Protein AF-A0A9D7BMW8-F1 (afdb_monomer_lite)

Sequence (118 aa):
MGFFDFFKKKPDPIQEMRDKMFNQMFPKGDKDILAATNQLLTILNHSIPLNEAKAIITKSYIICLLASEKDKFDKERLKLHLSGYCIQYFDEKQLDEFYNYIMAINSARIFQEVRHRK

Radius of gyration: 17.46 Å; chains: 1; bounding box: 39×29×62 Å

Secondary structure (DSSP, 8-state):
--TTGGG-PPPPHHHHHHHHHHHHH-TTTHHHHHHHHHHHHHHTTT-S-HHHHHHHHHHHHHHHHH--TTS---HHHHHHHHHTTTGGG--HHHHHHHHHHHHHHHHHHHHHHHHHT-

Foldseek 3Di:
DDPPPPPPDDPDPVNVVVVVLQCLLCVVHPVVLQVQLVQLCVLLVVPDDSVVSSVLSVQLLVVCVVQDPVRHDDLVNNCVSCVVPHNVSDDPVSSVSNSVVSVVSVVVSVVVVVVVVD

pLDDT: mean 82.89, std 14.42, range [44.56, 97.81]

Structure (mmCIF, N/CA/C/O backbone):
data_AF-A0A9D7BMW8-F1
#
_entry.id   AF-A0A9D7BMW8-F1
#
loop_
_atom_site.group_PDB
_atom_site.id
_atom_site.type_symbol
_atom_site.label_atom_id
_atom_site.label_alt_id
_atom_site.label_comp_id
_atom_site.label_asym_id
_atom_site.label_entity_id
_atom_site.label_seq_id
_atom_site.pdbx_PDB_ins_code
_atom_site.Cartn_x
_atom_site.Cartn_y
_atom_site.Cartn_z
_atom_site.occupancy
_atom_site.B_iso_or_equiv
_atom_site.auth_seq_id
_atom_site.auth_comp_id
_atom_site.auth_asym_id
_atom_site.auth_atom_id
_atom_site.pdbx_PDB_model_num
ATOM 1 N N . MET A 1 1 ? 11.740 12.909 -50.624 1.00 44.56 1 MET A N 1
ATOM 2 C CA . MET A 1 1 ? 12.290 13.016 -49.254 1.00 44.56 1 MET A CA 1
ATOM 3 C C . MET A 1 1 ? 11.268 13.785 -48.429 1.00 44.56 1 MET A C 1
ATOM 5 O O . MET A 1 1 ? 10.937 14.899 -48.805 1.00 44.56 1 MET A O 1
ATOM 9 N N . GLY A 1 2 ? 10.620 13.122 -47.467 1.00 47.44 2 GLY A N 1
ATOM 10 C CA . GLY A 1 2 ? 9.341 13.559 -46.894 1.00 47.44 2 GLY A CA 1
ATOM 11 C C . GLY A 1 2 ? 9.471 14.635 -45.813 1.00 47.44 2 GLY A C 1
ATOM 12 O O . GLY A 1 2 ? 10.155 14.436 -44.817 1.00 47.44 2 GLY A O 1
ATOM 13 N N . PHE A 1 3 ? 8.742 15.737 -45.986 1.00 54.56 3 PHE A N 1
ATOM 14 C CA . PHE A 1 3 ? 8.650 16.893 -45.081 1.00 54.56 3 PHE A CA 1
ATOM 15 C C . PHE A 1 3 ? 7.826 16.642 -43.793 1.00 54.56 3 PHE A C 1
ATOM 17 O O . PHE A 1 3 ? 7.349 17.584 -43.170 1.00 54.56 3 PHE A O 1
ATOM 24 N N . PHE A 1 4 ? 7.653 15.384 -43.372 1.00 58.00 4 PHE A N 1
ATOM 25 C CA . PHE A 1 4 ? 6.739 14.998 -42.282 1.00 58.00 4 PHE A CA 1
ATOM 26 C C . PHE A 1 4 ? 7.408 14.326 -41.071 1.00 58.00 4 PHE A C 1
ATOM 28 O O . PHE A 1 4 ? 6.708 13.895 -40.161 1.00 58.00 4 PHE A O 1
ATOM 35 N N . ASP A 1 5 ? 8.741 14.253 -40.998 1.00 52.38 5 ASP A N 1
ATOM 36 C CA . ASP A 1 5 ? 9.420 13.557 -39.884 1.00 52.38 5 ASP A CA 1
ATOM 37 C C . ASP A 1 5 ? 9.750 14.451 -38.668 1.00 52.38 5 ASP A C 1
ATOM 39 O O . ASP A 1 5 ? 10.330 13.984 -37.691 1.00 52.38 5 ASP A O 1
ATOM 43 N N . PHE A 1 6 ? 9.347 15.729 -38.673 1.00 55.84 6 PHE A N 1
ATOM 44 C CA . PHE A 1 6 ? 9.683 16.687 -37.603 1.00 55.84 6 PHE A CA 1
ATOM 45 C C . PHE A 1 6 ? 8.637 16.796 -36.471 1.00 55.84 6 PHE A C 1
ATOM 47 O O . PHE A 1 6 ? 8.832 17.554 -35.525 1.00 55.84 6 PHE A O 1
ATOM 54 N N . PHE A 1 7 ? 7.539 16.029 -36.527 1.00 55.69 7 PHE A N 1
ATOM 55 C CA . PHE A 1 7 ? 6.441 16.070 -35.539 1.00 55.69 7 PHE A CA 1
ATOM 56 C C . PHE A 1 7 ? 6.380 14.871 -34.579 1.00 55.69 7 PHE A C 1
ATOM 58 O O . PHE A 1 7 ? 5.382 14.681 -33.882 1.00 55.69 7 PHE A O 1
ATOM 65 N N . LYS A 1 8 ? 7.442 14.068 -34.463 1.00 56.56 8 LYS A N 1
ATOM 66 C CA . LYS A 1 8 ? 7.538 13.099 -33.362 1.00 56.56 8 LYS A CA 1
ATOM 67 C C . LYS A 1 8 ? 7.925 13.852 -32.086 1.00 56.56 8 LYS A C 1
ATOM 69 O O . LYS A 1 8 ? 9.106 14.053 -31.814 1.00 56.56 8 LYS A O 1
ATOM 74 N N . LYS A 1 9 ? 6.920 14.318 -31.326 1.00 56.66 9 LYS A N 1
ATOM 75 C CA . LYS A 1 9 ? 7.101 14.810 -29.947 1.00 56.66 9 LYS A CA 1
ATOM 76 C C . LYS A 1 9 ? 7.976 13.798 -29.206 1.00 56.66 9 LYS A C 1
ATOM 78 O O . LYS A 1 9 ? 7.602 12.630 -29.113 1.00 56.66 9 LYS A O 1
ATOM 83 N N . LYS A 1 10 ? 9.137 14.237 -28.712 1.00 59.44 10 LYS A N 1
ATOM 84 C CA . LYS A 1 10 ? 9.950 13.423 -27.803 1.00 59.44 10 LYS A CA 1
ATOM 85 C C . LYS A 1 10 ? 9.049 12.995 -26.635 1.00 59.44 10 LYS A C 1
ATOM 87 O O . LYS A 1 10 ? 8.297 13.849 -26.154 1.00 59.44 10 LYS A O 1
ATOM 92 N N . PRO A 1 11 ? 9.063 11.716 -26.228 1.00 56.31 11 PRO A N 1
ATOM 93 C CA . PRO A 1 11 ? 8.315 11.283 -25.058 1.00 56.31 11 PRO A CA 1
ATOM 94 C C . PRO A 1 11 ? 8.714 12.161 -23.869 1.00 56.31 11 PRO A C 1
ATOM 96 O O . PRO A 1 11 ? 9.890 12.476 -23.681 1.00 56.31 11 PRO A O 1
ATOM 99 N N . ASP A 1 12 ? 7.711 12.650 -23.143 1.00 73.12 12 ASP A N 1
ATOM 100 C CA . ASP A 1 12 ? 7.930 13.501 -21.981 1.00 73.12 12 ASP A CA 1
ATOM 101 C C . ASP A 1 12 ? 8.738 12.692 -20.947 1.00 73.12 12 ASP A C 1
ATOM 103 O O . ASP A 1 12 ? 8.310 11.594 -20.576 1.00 73.12 12 ASP A O 1
ATOM 107 N N . PRO A 1 13 ? 9.905 13.171 -20.486 1.00 67.81 13 PRO A N 1
ATOM 108 C CA . PRO A 1 13 ? 10.729 12.444 -19.521 1.00 67.81 13 PRO A CA 1
ATOM 109 C C . PRO A 1 13 ? 9.977 12.111 -18.221 1.00 67.81 13 PRO A C 1
ATOM 111 O O . PRO A 1 13 ? 10.284 11.109 -17.572 1.00 67.81 13 PRO A O 1
ATOM 114 N N . ILE A 1 14 ? 8.950 12.890 -17.860 1.00 65.31 14 ILE A N 1
ATOM 115 C CA . ILE A 1 14 ? 8.064 12.597 -16.724 1.00 65.31 14 ILE A CA 1
ATOM 116 C C . ILE A 1 14 ? 7.179 11.383 -17.027 1.00 65.31 14 ILE A C 1
ATOM 118 O O . ILE A 1 14 ? 6.977 10.525 -16.166 1.00 65.31 14 ILE A O 1
ATOM 122 N N . GLN A 1 15 ? 6.677 11.281 -18.257 1.00 68.06 15 GLN A N 1
ATOM 123 C CA . GLN A 1 15 ? 5.851 10.165 -18.705 1.00 68.06 15 GLN A CA 1
ATOM 124 C C . GLN A 1 15 ? 6.660 8.860 -18.742 1.00 68.06 15 GLN A C 1
ATOM 126 O O . GLN A 1 15 ? 6.199 7.845 -18.226 1.00 68.06 15 GLN A O 1
ATOM 131 N N . GLU A 1 16 ? 7.897 8.892 -19.247 1.00 71.19 16 GLU A N 1
ATOM 132 C CA . GLU A 1 16 ? 8.784 7.718 -19.239 1.00 71.19 16 GLU A CA 1
ATOM 133 C C . GLU A 1 16 ? 9.143 7.257 -17.823 1.00 71.19 16 GLU A C 1
ATOM 135 O O . GLU A 1 16 ? 9.172 6.055 -17.545 1.00 71.19 16 GLU A O 1
ATOM 140 N N . MET A 1 17 ? 9.403 8.198 -16.910 1.00 69.38 17 MET A N 1
ATOM 141 C CA . MET A 1 17 ? 9.654 7.893 -15.502 1.00 69.38 17 MET A CA 1
ATOM 142 C C . MET A 1 17 ? 8.421 7.261 -14.850 1.00 69.38 17 MET A C 1
ATOM 144 O O . MET A 1 17 ? 8.545 6.241 -14.170 1.00 69.38 17 MET A O 1
ATOM 148 N N . ARG A 1 18 ? 7.229 7.815 -15.105 1.00 67.56 18 ARG A N 1
ATOM 149 C CA . ARG A 1 18 ? 5.960 7.270 -14.610 1.00 67.56 18 ARG A CA 1
ATOM 150 C C . ARG A 1 18 ? 5.725 5.856 -15.123 1.00 67.56 18 ARG A C 1
ATOM 152 O O . ARG A 1 18 ? 5.381 4.981 -14.336 1.00 67.56 18 ARG A O 1
ATOM 159 N N . ASP A 1 19 ? 5.927 5.623 -16.414 1.00 71.00 19 ASP A N 1
ATOM 160 C CA . ASP A 1 19 ? 5.661 4.327 -17.036 1.00 71.00 19 ASP A CA 1
ATOM 161 C C . ASP A 1 19 ? 6.710 3.278 -16.617 1.00 71.00 19 ASP A C 1
ATOM 163 O O . ASP A 1 19 ? 6.361 2.120 -16.383 1.00 71.00 19 ASP A O 1
ATOM 167 N N . LYS A 1 20 ? 7.971 3.676 -16.384 1.00 72.81 20 LYS A N 1
ATOM 168 C CA . LYS A 1 20 ? 8.973 2.813 -15.729 1.00 72.81 20 LYS A CA 1
ATOM 169 C C . LYS A 1 20 ? 8.562 2.424 -14.314 1.00 72.81 20 LYS A C 1
ATOM 171 O O . LYS A 1 20 ? 8.602 1.240 -13.989 1.00 72.81 20 LYS A O 1
ATOM 176 N N . MET A 1 21 ? 8.157 3.392 -13.491 1.00 71.12 21 MET A N 1
ATOM 177 C CA . MET A 1 21 ? 7.683 3.116 -12.132 1.00 71.12 21 MET A CA 1
ATOM 178 C C . MET A 1 21 ? 6.450 2.211 -12.163 1.00 71.12 21 MET A C 1
ATOM 180 O O . MET A 1 21 ? 6.372 1.247 -11.413 1.00 71.12 21 MET A O 1
ATOM 184 N N . PHE A 1 22 ? 5.512 2.470 -13.072 1.00 70.50 22 PHE A N 1
ATOM 185 C CA . PHE A 1 22 ? 4.301 1.673 -13.237 1.00 70.50 22 PHE A CA 1
ATOM 186 C C . PHE A 1 22 ? 4.605 0.215 -13.598 1.00 70.50 22 PHE A C 1
ATOM 188 O O . PHE A 1 22 ? 4.082 -0.689 -12.953 1.00 70.50 22 PHE A O 1
ATOM 195 N N . ASN A 1 23 ? 5.508 -0.020 -14.552 1.00 74.56 23 ASN A N 1
ATOM 196 C CA . ASN A 1 23 ? 5.915 -1.371 -14.949 1.00 74.56 23 ASN A CA 1
ATOM 197 C C . ASN A 1 23 ? 6.724 -2.096 -13.862 1.00 74.56 23 ASN A C 1
ATOM 199 O O . ASN A 1 23 ? 6.644 -3.316 -13.752 1.00 74.56 23 ASN A O 1
ATOM 203 N N . GLN A 1 24 ? 7.488 -1.363 -13.045 1.00 69.50 24 GLN A N 1
ATOM 204 C CA . GLN A 1 24 ? 8.162 -1.922 -11.867 1.00 69.50 24 GLN A CA 1
ATOM 205 C C . GLN A 1 24 ? 7.175 -2.289 -10.754 1.00 69.50 24 GLN A C 1
ATOM 207 O O . GLN A 1 24 ? 7.383 -3.266 -10.037 1.00 69.50 24 GLN A O 1
ATOM 212 N N . MET A 1 25 ? 6.110 -1.502 -10.591 1.00 68.50 25 MET A N 1
ATOM 213 C CA . MET A 1 25 ? 5.092 -1.716 -9.563 1.00 68.50 25 MET A CA 1
ATOM 214 C C . MET A 1 25 ? 4.120 -2.839 -9.930 1.00 68.50 25 MET A C 1
ATOM 216 O O . MET A 1 25 ? 3.731 -3.617 -9.062 1.00 68.50 25 MET A O 1
ATOM 220 N N . PHE A 1 26 ? 3.747 -2.927 -11.204 1.00 73.94 26 PHE A N 1
ATOM 221 C CA . PHE A 1 26 ? 2.738 -3.845 -11.715 1.00 73.94 26 PHE A CA 1
ATOM 222 C C . PHE A 1 26 ? 3.284 -4.561 -12.958 1.00 73.94 26 PHE A C 1
ATOM 224 O O . PHE A 1 26 ? 2.935 -4.197 -14.084 1.00 73.94 26 PHE A O 1
ATOM 231 N N . PRO A 1 27 ? 4.153 -5.576 -12.796 1.00 73.94 27 PRO A N 1
ATOM 232 C CA . PRO A 1 27 ? 4.753 -6.290 -13.924 1.00 73.94 27 PRO A CA 1
ATOM 233 C C . PRO A 1 27 ? 3.713 -6.995 -14.807 1.00 73.94 27 PRO A C 1
ATOM 235 O O . PRO A 1 27 ? 3.947 -7.185 -15.999 1.00 73.94 27 PRO A O 1
ATOM 238 N N . LYS A 1 28 ? 2.547 -7.363 -14.255 1.00 79.75 28 LYS A N 1
ATOM 239 C CA . LYS A 1 28 ? 1.396 -7.889 -15.014 1.00 79.75 28 LYS A CA 1
ATOM 240 C C . LYS A 1 28 ? 0.344 -6.813 -15.318 1.00 79.75 28 LYS A C 1
ATOM 242 O O . LYS A 1 28 ? -0.784 -7.151 -15.687 1.00 79.75 28 LYS A O 1
ATOM 247 N N . GLY A 1 29 ? 0.697 -5.537 -15.153 1.00 80.12 29 GLY A N 1
ATOM 248 C CA . GLY A 1 29 ? -0.141 -4.375 -15.435 1.00 80.12 29 GLY A CA 1
ATOM 249 C C . GLY A 1 29 ? -1.459 -4.398 -14.664 1.00 80.12 29 GLY A C 1
ATOM 250 O O . GLY A 1 29 ? -1.492 -4.596 -13.449 1.00 80.12 29 GLY A O 1
ATOM 251 N N . ASP A 1 30 ? -2.569 -4.242 -15.387 1.00 82.75 30 ASP A N 1
ATOM 252 C CA . ASP A 1 30 ? -3.914 -4.128 -14.814 1.00 82.75 30 ASP A CA 1
ATOM 253 C C . ASP A 1 30 ? -4.317 -5.289 -13.895 1.00 82.75 30 ASP A C 1
ATOM 255 O O . ASP A 1 30 ? -5.110 -5.084 -12.976 1.00 82.75 30 ASP A O 1
ATOM 259 N N . LYS A 1 31 ? -3.771 -6.497 -14.094 1.00 86.69 31 LYS A N 1
ATOM 260 C CA . LYS A 1 31 ? -4.076 -7.649 -13.229 1.00 86.69 31 LYS A CA 1
ATOM 261 C C . LYS A 1 31 ? -3.569 -7.451 -11.805 1.00 86.69 31 LYS A C 1
ATOM 263 O O . LYS A 1 31 ? -4.300 -7.742 -10.861 1.00 86.69 31 LYS A O 1
ATOM 268 N N . ASP A 1 32 ? -2.348 -6.946 -11.655 1.00 86.75 32 ASP A N 1
ATOM 269 C CA . ASP A 1 32 ? -1.756 -6.714 -10.336 1.00 86.75 32 ASP A CA 1
ATOM 270 C C . ASP A 1 32 ? -2.457 -5.536 -9.643 1.00 86.75 32 ASP A C 1
ATOM 272 O O . ASP A 1 32 ? -2.739 -5.591 -8.447 1.00 86.75 32 ASP A O 1
ATOM 276 N N . ILE A 1 33 ? -2.841 -4.514 -10.414 1.00 87.75 33 ILE A N 1
ATOM 277 C CA . ILE A 1 33 ? -3.610 -3.371 -9.907 1.00 87.75 33 ILE A CA 1
ATOM 278 C C . ILE A 1 33 ? -4.984 -3.817 -9.427 1.00 87.75 33 ILE A C 1
ATOM 280 O O . ILE A 1 33 ? -5.420 -3.409 -8.352 1.00 87.75 33 ILE A O 1
ATOM 284 N N . LEU A 1 34 ? -5.677 -4.653 -10.200 1.00 92.75 34 LEU A N 1
ATOM 285 C CA . LEU A 1 34 ? -6.991 -5.160 -9.827 1.00 92.75 34 LEU A CA 1
ATOM 286 C C . LEU A 1 34 ? -6.908 -6.05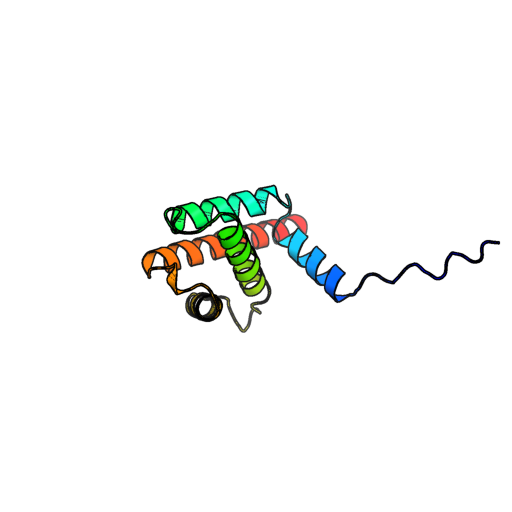4 -8.585 1.00 92.75 34 LEU A C 1
ATOM 288 O O . LEU A 1 34 ? -7.739 -5.917 -7.693 1.00 92.75 34 LEU A O 1
ATOM 292 N N . ALA A 1 35 ? -5.888 -6.911 -8.486 1.00 92.88 35 ALA A N 1
ATOM 293 C CA . ALA A 1 35 ? -5.654 -7.726 -7.296 1.00 92.88 35 ALA A CA 1
ATOM 294 C C . ALA A 1 35 ? -5.420 -6.855 -6.050 1.00 92.88 35 ALA A C 1
ATOM 296 O O . ALA A 1 35 ? -6.076 -7.061 -5.030 1.00 92.88 35 ALA A O 1
ATOM 297 N N . ALA A 1 36 ? -4.565 -5.833 -6.157 1.00 92.81 36 ALA A N 1
ATOM 298 C CA . ALA A 1 36 ? -4.325 -4.885 -5.071 1.00 92.81 36 ALA A CA 1
ATOM 299 C C . ALA A 1 36 ? -5.567 -4.066 -4.708 1.00 92.81 36 ALA A C 1
ATOM 301 O O . ALA A 1 36 ? -5.848 -3.841 -3.532 1.00 92.81 36 ALA A O 1
ATOM 302 N N . THR A 1 37 ? -6.351 -3.674 -5.710 1.00 95.81 37 THR A N 1
ATOM 303 C CA . THR A 1 37 ? -7.614 -2.956 -5.511 1.00 95.81 37 THR A CA 1
ATOM 304 C C . THR A 1 37 ? -8.630 -3.823 -4.767 1.00 95.81 37 THR A C 1
ATOM 306 O O . THR A 1 37 ? -9.242 -3.357 -3.810 1.00 95.81 37 THR A O 1
ATOM 309 N N . ASN A 1 38 ? -8.785 -5.090 -5.159 1.00 97.06 38 ASN A N 1
ATOM 310 C CA . ASN A 1 38 ? -9.691 -6.029 -4.494 1.00 97.06 38 ASN A CA 1
ATOM 311 C C . ASN A 1 38 ? -9.263 -6.308 -3.049 1.00 97.06 38 ASN A C 1
ATOM 313 O O . ASN A 1 38 ? -10.116 -6.418 -2.167 1.00 97.06 38 ASN A O 1
ATOM 317 N N . GLN A 1 39 ? -7.955 -6.369 -2.788 1.00 96.75 39 GLN A N 1
ATOM 318 C CA . GLN A 1 39 ? -7.452 -6.503 -1.426 1.00 96.75 39 GLN A CA 1
ATOM 319 C C . GLN A 1 39 ? -7.800 -5.274 -0.578 1.00 96.75 39 GLN A C 1
ATOM 321 O O . GLN A 1 39 ? -8.281 -5.436 0.540 1.00 96.75 39 GLN A O 1
ATOM 326 N N . LEU A 1 40 ? -7.624 -4.056 -1.105 1.00 97.31 40 LEU A N 1
ATOM 327 C CA . LEU A 1 40 ? -8.023 -2.843 -0.385 1.00 97.31 40 LEU A CA 1
ATOM 328 C C . LEU A 1 40 ? -9.531 -2.799 -0.135 1.00 97.31 40 LEU A C 1
ATOM 330 O O . LEU A 1 40 ? -9.949 -2.467 0.967 1.00 97.31 40 LEU A O 1
ATOM 334 N N . LEU A 1 41 ? -10.349 -3.168 -1.124 1.00 97.81 41 LE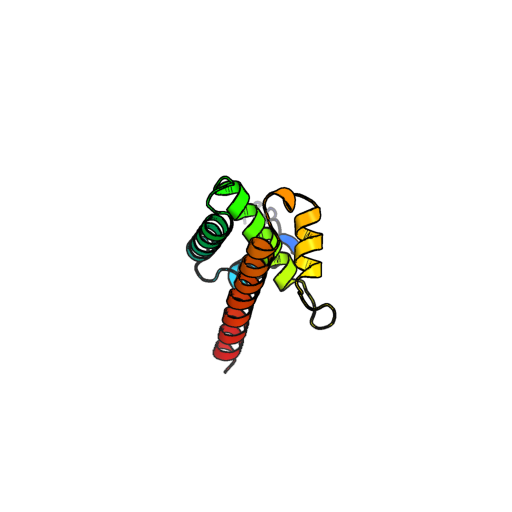U A N 1
ATOM 335 C CA . LEU A 1 41 ? -11.795 -3.279 -0.931 1.00 97.81 41 LEU A CA 1
ATOM 336 C C . LEU A 1 41 ? -12.138 -4.256 0.196 1.00 97.81 41 LEU A C 1
ATOM 338 O O . LEU A 1 41 ? -13.014 -3.957 0.998 1.00 97.81 41 LEU A O 1
ATOM 342 N N . THR A 1 42 ? -11.424 -5.379 0.289 1.00 97.69 42 THR A N 1
ATOM 343 C CA . THR A 1 42 ? -11.615 -6.358 1.369 1.00 97.69 42 THR A CA 1
ATOM 344 C C . THR A 1 42 ? -11.259 -5.757 2.730 1.00 97.69 42 THR A C 1
ATOM 346 O O . THR A 1 42 ? -12.060 -5.852 3.653 1.00 97.69 42 THR A O 1
ATOM 349 N N . ILE A 1 43 ? -10.111 -5.076 2.844 1.00 97.31 43 ILE A N 1
ATOM 350 C CA . ILE A 1 43 ? -9.683 -4.378 4.074 1.00 97.31 43 ILE A CA 1
ATOM 351 C C . ILE A 1 43 ? -10.735 -3.344 4.501 1.00 97.31 43 ILE A C 1
ATOM 353 O O . ILE A 1 43 ? -11.103 -3.245 5.670 1.00 97.31 43 ILE A O 1
ATOM 357 N N . LEU A 1 44 ? -11.270 -2.597 3.537 1.00 97.06 44 LEU A N 1
ATOM 358 C CA . LEU A 1 44 ? -12.266 -1.556 3.769 1.00 97.06 44 LEU A CA 1
ATOM 359 C C . LEU A 1 44 ? -13.703 -2.086 3.874 1.00 97.06 44 LEU A C 1
ATOM 361 O O . LEU A 1 44 ? -14.635 -1.289 3.938 1.00 97.06 44 LEU A O 1
ATOM 365 N N . ASN A 1 45 ? -13.913 -3.406 3.890 1.00 96.69 45 ASN A N 1
ATOM 366 C CA . ASN A 1 45 ? -15.240 -4.030 3.908 1.00 96.69 45 ASN A CA 1
ATOM 367 C C . ASN A 1 45 ? -16.177 -3.499 2.805 1.00 96.69 45 ASN A C 1
ATOM 369 O O . ASN A 1 45 ? -17.371 -3.310 3.025 1.00 96.69 45 ASN A O 1
ATOM 373 N N . HIS A 1 46 ? -15.630 -3.226 1.619 1.00 96.12 46 HIS A N 1
ATOM 374 C CA . HIS A 1 46 ? -16.340 -2.666 0.468 1.00 96.12 46 HIS A CA 1
ATOM 375 C C . HIS A 1 46 ? -17.061 -1.333 0.754 1.00 96.12 46 HIS A C 1
ATOM 377 O O . HIS A 1 46 ? -18.026 -0.994 0.071 1.00 96.12 46 HIS A O 1
ATOM 383 N N . SER A 1 47 ? -16.584 -0.552 1.731 1.00 95.50 47 SER A N 1
ATOM 384 C CA . SER A 1 47 ? -17.175 0.742 2.105 1.00 95.50 47 SER A CA 1
ATOM 385 C C . SER A 1 47 ? -17.000 1.841 1.051 1.00 95.50 47 SER A C 1
ATOM 387 O O . SER A 1 47 ? -17.684 2.861 1.115 1.00 95.50 47 SER A O 1
ATOM 389 N N . ILE A 1 48 ? -16.114 1.631 0.071 1.00 95.75 48 ILE A N 1
ATOM 390 C CA . ILE A 1 48 ? -15.828 2.576 -1.011 1.00 95.75 48 ILE A CA 1
ATOM 391 C C . ILE A 1 48 ? -15.971 1.929 -2.40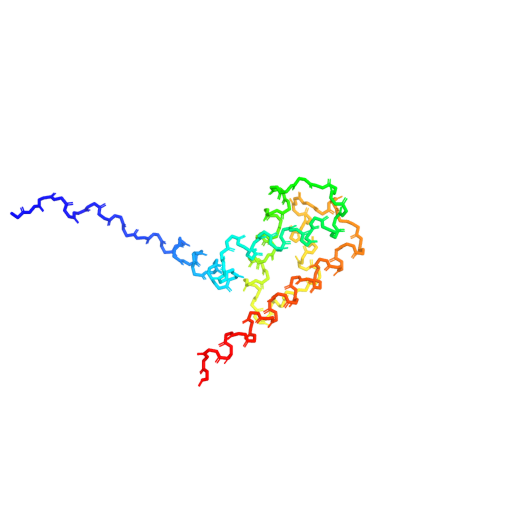0 1.00 95.75 48 ILE A C 1
ATOM 393 O O . ILE A 1 48 ? -15.791 0.715 -2.547 1.00 95.75 48 ILE A O 1
ATOM 397 N N . PRO A 1 49 ? -16.241 2.716 -3.458 1.00 96.38 49 PRO A N 1
ATOM 398 C CA . PRO A 1 49 ? -16.283 2.223 -4.832 1.00 96.38 49 PRO A CA 1
ATOM 399 C C . PRO A 1 49 ? -14.928 1.707 -5.343 1.00 96.38 49 PRO A C 1
ATOM 401 O O . PRO A 1 49 ? -13.865 2.229 -5.004 1.00 96.38 49 PRO A O 1
ATOM 404 N N . LEU A 1 50 ? -14.969 0.755 -6.284 1.00 94.44 50 LEU A N 1
ATOM 405 C CA . LEU A 1 50 ? -13.787 0.165 -6.938 1.00 94.44 50 LEU A CA 1
ATOM 406 C C . LEU A 1 50 ? -12.809 1.216 -7.493 1.00 94.44 50 LEU A C 1
ATOM 408 O O . LEU A 1 50 ? -11.598 1.096 -7.321 1.00 94.44 50 LEU A O 1
ATOM 412 N N . ASN A 1 51 ? -13.328 2.251 -8.159 1.00 94.31 51 ASN A N 1
ATOM 413 C CA . ASN A 1 51 ? -12.497 3.293 -8.770 1.00 94.31 51 ASN A CA 1
ATOM 414 C C . ASN A 1 51 ? -11.736 4.116 -7.724 1.00 94.31 51 ASN A C 1
ATOM 416 O O . ASN A 1 51 ? -10.597 4.519 -7.963 1.00 94.31 51 ASN A O 1
ATOM 420 N N . GLU A 1 52 ? -12.348 4.336 -6.563 1.00 95.50 52 GLU A N 1
ATOM 421 C CA . GLU A 1 52 ? -11.734 5.060 -5.456 1.00 95.50 52 GLU A CA 1
ATOM 422 C C . GLU A 1 52 ? -10.651 4.209 -4.790 1.00 95.50 52 GLU A C 1
ATOM 424 O O . GLU A 1 52 ? -9.517 4.667 -4.638 1.00 95.50 52 GLU A O 1
ATOM 429 N N . ALA A 1 53 ? -10.937 2.928 -4.538 1.00 96.25 53 ALA A N 1
ATOM 430 C CA . ALA A 1 53 ? -9.944 1.970 -4.057 1.00 96.25 53 ALA A CA 1
ATOM 431 C C . ALA A 1 53 ? -8.736 1.869 -5.009 1.00 96.25 53 ALA A C 1
ATOM 433 O O . ALA A 1 53 ? -7.585 1.917 -4.569 1.00 96.25 53 ALA A O 1
ATOM 434 N N . LYS A 1 54 ? -8.973 1.817 -6.328 1.00 94.38 54 LYS A N 1
ATOM 435 C CA . LYS A 1 54 ? -7.907 1.777 -7.342 1.00 94.38 54 LYS A CA 1
ATOM 436 C C . LYS A 1 54 ? -7.016 3.020 -7.272 1.00 94.38 54 LYS A C 1
ATOM 438 O O . LYS A 1 54 ? -5.789 2.915 -7.373 1.00 94.38 54 LYS A O 1
ATOM 443 N N . ALA A 1 55 ? -7.617 4.195 -7.088 1.00 92.69 55 ALA A N 1
ATOM 444 C CA . ALA A 1 55 ? -6.885 5.449 -6.959 1.00 92.69 55 ALA A CA 1
ATOM 445 C C . ALA A 1 55 ? -6.040 5.495 -5.674 1.00 92.69 55 ALA A C 1
ATOM 447 O O . ALA A 1 55 ? -4.871 5.881 -5.742 1.00 92.69 55 ALA A O 1
ATOM 448 N N . ILE A 1 56 ? -6.601 5.067 -4.537 1.00 95.06 56 ILE A N 1
ATOM 449 C CA . ILE A 1 56 ? -5.897 5.003 -3.245 1.00 95.06 56 ILE A CA 1
ATOM 450 C C . ILE A 1 56 ? -4.703 4.047 -3.330 1.00 95.06 56 ILE A C 1
ATOM 452 O O . ILE A 1 56 ? -3.591 4.441 -2.971 1.00 95.06 56 ILE A O 1
ATOM 456 N N . ILE A 1 57 ? -4.900 2.835 -3.867 1.00 93.44 57 ILE A N 1
ATOM 457 C CA . ILE A 1 57 ? -3.822 1.856 -4.079 1.00 93.44 57 ILE A CA 1
ATOM 458 C C . ILE A 1 57 ? -2.695 2.464 -4.898 1.00 93.44 57 ILE A C 1
ATOM 460 O O . ILE A 1 57 ? -1.548 2.471 -4.460 1.00 93.44 57 ILE A O 1
ATOM 464 N N . THR A 1 58 ? -3.020 3.012 -6.068 1.00 89.19 58 THR A N 1
ATOM 465 C CA . THR A 1 58 ? -2.001 3.492 -7.007 1.00 89.19 58 THR A CA 1
ATOM 466 C C . THR A 1 58 ? -1.169 4.615 -6.385 1.00 89.19 58 THR A C 1
ATOM 468 O O . THR A 1 58 ? 0.057 4.599 -6.465 1.00 89.19 58 THR A O 1
ATOM 471 N N . LYS A 1 59 ? -1.821 5.573 -5.713 1.00 90.69 59 LYS A N 1
ATOM 472 C CA . LYS A 1 59 ? -1.143 6.706 -5.069 1.00 90.69 59 LYS A CA 1
ATOM 473 C C . LYS A 1 59 ? -0.305 6.283 -3.861 1.00 90.69 59 LYS A C 1
ATOM 475 O O . LYS A 1 59 ? 0.843 6.711 -3.748 1.00 90.69 59 LYS A O 1
ATOM 480 N N . SER A 1 60 ? -0.847 5.422 -3.000 1.00 92.31 60 SER A N 1
ATOM 481 C CA . SER A 1 60 ? -0.141 4.935 -1.806 1.00 92.31 60 SER A CA 1
ATOM 482 C C . SER A 1 60 ? 1.113 4.155 -2.192 1.00 92.31 60 SER A C 1
ATOM 484 O O . SER A 1 60 ? 2.170 4.309 -1.581 1.00 92.31 60 SER A O 1
ATOM 486 N N . TYR A 1 61 ? 1.018 3.370 -3.266 1.00 87.94 61 TYR A N 1
ATOM 487 C CA . TYR A 1 61 ? 2.126 2.572 -3.767 1.00 87.94 61 TYR A CA 1
ATOM 488 C C . TYR A 1 61 ? 3.234 3.429 -4.401 1.00 87.94 61 TYR A C 1
ATOM 490 O O . TYR A 1 61 ? 4.413 3.183 -4.157 1.00 87.94 61 TYR A O 1
ATOM 498 N N . ILE A 1 62 ? 2.874 4.502 -5.117 1.00 86.50 62 ILE A N 1
ATOM 499 C CA . ILE A 1 62 ? 3.845 5.489 -5.623 1.00 86.50 62 ILE A CA 1
ATOM 500 C C . ILE A 1 62 ? 4.621 6.135 -4.470 1.00 86.50 62 ILE A C 1
ATOM 502 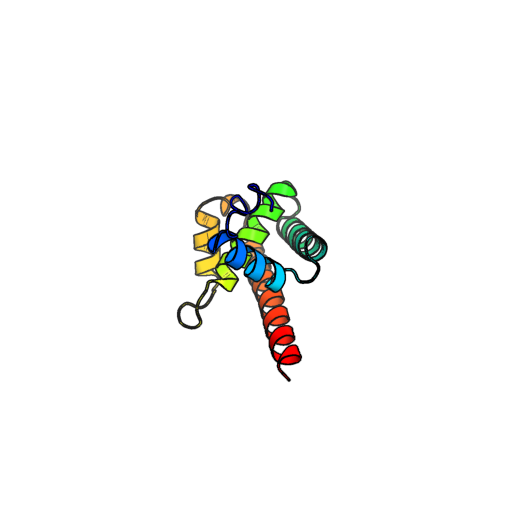O O . ILE A 1 62 ? 5.839 6.261 -4.557 1.00 86.50 62 ILE A O 1
ATOM 506 N N . ILE A 1 63 ? 3.956 6.518 -3.377 1.00 87.75 63 ILE A N 1
ATOM 507 C CA . ILE A 1 63 ? 4.657 7.104 -2.223 1.00 87.75 63 ILE A CA 1
ATOM 508 C C . ILE A 1 63 ? 5.575 6.087 -1.549 1.00 87.75 63 ILE A C 1
ATOM 510 O O . ILE A 1 63 ? 6.683 6.450 -1.160 1.00 87.75 63 ILE A O 1
ATOM 514 N N . CYS A 1 64 ? 5.159 4.822 -1.458 1.00 89.12 64 CYS A N 1
ATOM 515 C CA . CYS A 1 64 ? 6.024 3.747 -0.976 1.00 89.12 64 CYS A CA 1
ATOM 516 C C . CYS A 1 64 ? 7.284 3.592 -1.843 1.00 89.12 64 CYS A C 1
ATOM 518 O O . CYS A 1 64 ? 8.377 3.436 -1.307 1.00 89.12 64 CYS A O 1
ATOM 520 N N . LEU A 1 65 ? 7.154 3.699 -3.169 1.00 83.12 65 LEU A N 1
ATOM 521 C CA . LEU A 1 65 ? 8.283 3.603 -4.098 1.00 83.12 65 LEU A CA 1
ATOM 522 C C . LEU A 1 65 ? 9.215 4.823 -4.037 1.00 83.12 65 LEU A C 1
ATOM 524 O O . LEU A 1 65 ? 10.430 4.679 -4.145 1.00 83.12 65 LEU A O 1
ATOM 528 N N . LEU A 1 66 ? 8.648 6.023 -3.895 1.00 83.00 66 LEU A N 1
ATOM 529 C CA . LEU A 1 66 ? 9.402 7.277 -3.826 1.00 83.00 66 LEU A CA 1
ATOM 530 C C . LEU A 1 66 ? 10.079 7.496 -2.470 1.00 83.00 66 LEU A C 1
ATOM 532 O O . LEU A 1 66 ? 10.960 8.351 -2.361 1.00 83.00 66 LEU A O 1
ATOM 536 N N . ALA A 1 67 ? 9.675 6.751 -1.440 1.00 83.00 67 ALA A N 1
ATOM 537 C CA . ALA A 1 67 ? 10.329 6.780 -0.146 1.00 83.00 67 ALA A CA 1
ATOM 538 C C . ALA A 1 67 ? 11.794 6.347 -0.304 1.00 83.00 67 ALA A C 1
ATOM 540 O O . ALA A 1 67 ? 12.104 5.200 -0.622 1.00 83.00 67 ALA A O 1
ATOM 541 N N . SER A 1 68 ? 12.708 7.300 -0.116 1.00 60.31 68 SER A N 1
ATOM 542 C CA . SER A 1 68 ? 14.143 7.030 -0.194 1.00 60.31 68 SER A CA 1
ATOM 543 C C . SER A 1 68 ? 14.601 6.135 0.963 1.00 60.31 68 SER A C 1
ATOM 545 O O . SER A 1 68 ? 13.950 6.073 2.004 1.00 60.31 68 SER A O 1
ATOM 547 N N . GLU A 1 69 ? 15.777 5.514 0.845 1.00 61.38 69 GLU A N 1
ATOM 548 C CA . GLU A 1 69 ? 16.374 4.734 1.945 1.00 61.38 69 GLU A CA 1
ATOM 549 C C . GLU A 1 69 ? 16.537 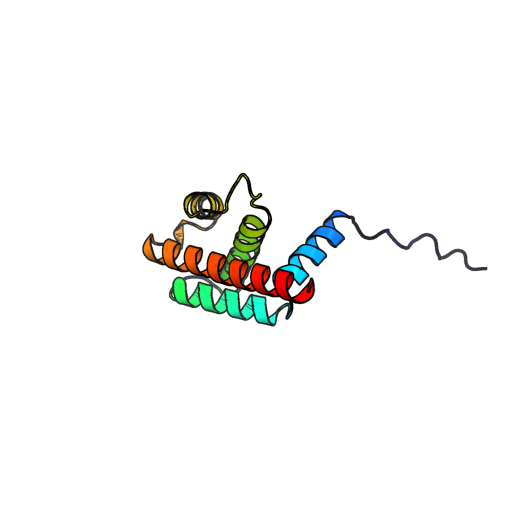5.540 3.247 1.00 61.38 69 GLU A C 1
ATOM 551 O O . GLU A 1 69 ? 16.475 4.976 4.341 1.00 61.38 69 GLU A O 1
ATOM 556 N N . LYS A 1 70 ? 16.721 6.864 3.133 1.00 59.59 70 LYS A N 1
ATOM 557 C CA . LYS A 1 70 ? 16.827 7.786 4.274 1.00 59.59 70 LYS A CA 1
ATOM 558 C C . LYS A 1 70 ? 15.477 8.121 4.901 1.00 59.59 70 LYS A C 1
ATOM 560 O O . LYS A 1 70 ? 15.426 8.493 6.065 1.00 59.59 70 LYS A O 1
ATOM 565 N N . ASP A 1 71 ? 14.412 7.995 4.127 1.00 67.00 71 ASP A N 1
ATOM 566 C CA . ASP A 1 71 ? 13.089 8.534 4.408 1.00 67.00 71 ASP A CA 1
ATOM 567 C C . ASP A 1 71 ? 12.091 7.373 4.298 1.00 67.00 71 ASP A C 1
ATOM 569 O O . ASP A 1 71 ? 11.190 7.373 3.461 1.00 67.00 71 ASP A O 1
ATOM 573 N N . LYS A 1 72 ? 12.364 6.306 5.063 1.00 79.56 72 LYS A N 1
ATOM 574 C CA . LYS A 1 72 ? 11.680 5.009 4.972 1.00 79.56 72 LYS A CA 1
ATOM 575 C C . LYS A 1 72 ? 10.164 5.191 4.929 1.00 79.56 72 LYS A C 1
ATOM 577 O O . LYS A 1 72 ? 9.602 6.038 5.617 1.00 79.56 72 LYS A O 1
ATOM 582 N N . PHE A 1 73 ? 9.496 4.375 4.123 1.00 87.62 73 PHE A N 1
ATOM 583 C CA . PHE A 1 73 ? 8.042 4.323 4.141 1.00 87.62 73 PHE A CA 1
ATOM 584 C C . PHE A 1 73 ? 7.580 3.638 5.433 1.00 87.62 73 PHE A C 1
ATOM 586 O O . PHE A 1 73 ? 7.837 2.450 5.617 1.00 87.62 73 PHE A O 1
ATOM 593 N N . ASP A 1 74 ? 6.932 4.393 6.320 1.00 91.12 74 ASP A N 1
ATOM 594 C CA . ASP A 1 74 ? 6.367 3.914 7.581 1.00 91.12 74 ASP A CA 1
ATOM 595 C C . ASP A 1 74 ? 4.857 4.206 7.678 1.00 91.12 74 ASP A C 1
ATOM 597 O O . ASP A 1 74 ? 4.247 4.812 6.786 1.00 91.12 74 ASP A O 1
ATOM 601 N N . LYS A 1 75 ? 4.231 3.730 8.762 1.00 91.69 75 LYS A N 1
ATOM 602 C CA . LYS A 1 75 ? 2.786 3.884 8.983 1.00 91.69 75 LYS A CA 1
ATOM 603 C C . LYS A 1 75 ? 2.380 5.357 9.092 1.00 91.69 75 LYS A C 1
ATOM 605 O O . LYS A 1 75 ? 1.333 5.731 8.568 1.00 91.69 75 LYS A O 1
ATOM 610 N N . GLU A 1 76 ? 3.204 6.199 9.712 1.00 92.19 76 GLU A N 1
ATOM 611 C CA . GLU A 1 76 ? 2.926 7.634 9.841 1.00 92.19 76 GLU A CA 1
ATOM 612 C C . GLU A 1 76 ? 2.940 8.333 8.481 1.00 92.19 76 GLU A C 1
ATOM 614 O O . GLU A 1 76 ? 2.063 9.146 8.185 1.00 92.19 76 GLU A O 1
ATOM 619 N N . ARG A 1 77 ? 3.858 7.952 7.589 1.00 91.50 77 ARG A N 1
ATOM 620 C CA . ARG A 1 77 ? 3.898 8.469 6.221 1.00 91.50 77 ARG A CA 1
ATOM 621 C C . ARG A 1 77 ? 2.686 8.033 5.405 1.00 91.50 77 ARG A C 1
ATOM 623 O O . ARG A 1 77 ? 2.138 8.849 4.658 1.00 91.50 77 ARG A O 1
ATOM 630 N N . LEU A 1 78 ? 2.235 6.785 5.561 1.00 93.81 78 LEU A N 1
ATOM 631 C CA . LEU A 1 78 ? 0.977 6.333 4.962 1.00 93.81 78 LEU A CA 1
ATOM 632 C C . LEU A 1 78 ? -0.203 7.141 5.515 1.00 93.81 78 LEU A C 1
ATOM 634 O O . LEU A 1 78 ? -1.008 7.659 4.747 1.00 93.81 78 LEU A O 1
ATOM 638 N N . LYS A 1 79 ? -0.286 7.308 6.834 1.00 94.75 79 LYS A N 1
ATOM 639 C CA . LYS A 1 79 ? -1.356 8.071 7.481 1.00 94.75 79 LYS A CA 1
ATOM 640 C C . LYS A 1 79 ? -1.390 9.518 6.991 1.00 94.75 79 LYS A C 1
ATOM 642 O O . LYS A 1 79 ? -2.458 10.008 6.629 1.00 94.75 79 LYS A O 1
ATOM 647 N N . LEU A 1 80 ? -0.237 10.183 6.909 1.00 93.44 80 LEU A N 1
ATOM 648 C CA . LEU A 1 80 ? -0.110 11.544 6.381 1.00 93.44 80 LEU A CA 1
ATOM 649 C C . LEU A 1 80 ? -0.568 11.629 4.922 1.00 93.44 80 LEU A C 1
ATOM 651 O O . LEU A 1 80 ? -1.312 12.540 4.562 1.00 93.44 80 LEU A O 1
ATOM 655 N N . HIS A 1 81 ? -0.173 10.662 4.091 1.00 92.75 81 HIS A N 1
ATOM 656 C CA . HIS A 1 81 ? -0.637 10.577 2.711 1.00 92.75 81 HIS A CA 1
ATOM 657 C C . HIS A 1 81 ? -2.165 10.492 2.621 1.00 92.75 81 HIS A C 1
ATOM 659 O O . HIS A 1 81 ? -2.783 11.274 1.895 1.00 92.75 81 HIS A O 1
ATOM 665 N N . LEU A 1 82 ? -2.771 9.560 3.359 1.00 95.56 82 LEU A N 1
ATOM 666 C CA . LEU A 1 82 ? -4.214 9.326 3.326 1.00 95.56 82 LEU A CA 1
ATOM 667 C C . LEU A 1 82 ? -4.989 10.499 3.934 1.00 95.56 82 LEU A C 1
ATOM 669 O O . LEU A 1 82 ? -6.075 10.824 3.458 1.00 95.56 82 LEU A O 1
ATOM 673 N N . SER A 1 83 ? -4.413 11.191 4.923 1.00 94.06 83 SER A N 1
ATOM 674 C CA . SER A 1 83 ? -5.020 12.363 5.576 1.00 94.06 83 SER A CA 1
ATOM 675 C C . SER A 1 83 ? -5.348 13.487 4.602 1.00 94.06 83 SER A C 1
ATOM 677 O O . SER A 1 83 ? -6.272 14.256 4.843 1.00 94.06 83 SER A O 1
ATOM 679 N N . GLY A 1 84 ? -4.646 13.556 3.470 1.00 90.88 84 GLY A N 1
ATOM 680 C CA . GLY A 1 84 ? -4.926 14.549 2.442 1.00 90.88 84 GLY A CA 1
ATOM 681 C C . GLY A 1 84 ? -6.236 14.336 1.679 1.00 90.88 84 GLY A C 1
ATOM 682 O O . GLY A 1 84 ? -6.674 15.271 1.013 1.00 90.88 84 GLY A O 1
ATOM 683 N N . TYR A 1 85 ? -6.837 13.136 1.696 1.00 91.38 85 TYR A N 1
ATOM 684 C CA . TYR A 1 85 ? -7.977 12.860 0.807 1.00 91.38 85 TYR A CA 1
ATOM 685 C C . TYR A 1 85 ? -8.887 11.669 1.153 1.00 91.38 85 TYR A C 1
ATOM 687 O O . TYR A 1 85 ? -9.997 11.610 0.627 1.00 91.38 85 TYR A O 1
ATOM 695 N N . CYS A 1 86 ? -8.455 10.699 1.962 1.00 94.19 86 CYS A N 1
ATOM 696 C CA . CYS A 1 86 ? -9.204 9.449 2.150 1.00 94.19 86 CYS A CA 1
ATOM 697 C C . CYS A 1 86 ? -9.040 8.775 3.521 1.00 94.19 86 CYS A C 1
ATOM 699 O O . CYS A 1 86 ? -9.512 7.653 3.697 1.00 94.19 86 CYS A O 1
ATOM 701 N N . ILE A 1 87 ? -8.399 9.424 4.501 1.00 95.06 87 ILE A N 1
ATOM 702 C CA . ILE A 1 87 ? -8.194 8.829 5.832 1.00 95.06 87 ILE A CA 1
ATOM 703 C C . ILE A 1 87 ? -9.513 8.472 6.522 1.00 95.06 87 ILE A C 1
ATOM 705 O O . ILE A 1 87 ? -9.557 7.513 7.278 1.00 95.06 87 ILE A O 1
ATOM 709 N N . GLN A 1 88 ? -10.597 9.190 6.216 1.00 95.31 88 GLN A N 1
ATOM 710 C CA . GLN A 1 88 ? -11.927 8.965 6.782 1.00 95.31 88 GLN A CA 1
ATOM 711 C C . GLN A 1 88 ? -12.517 7.581 6.471 1.00 95.31 88 GLN A C 1
ATOM 713 O O . GLN A 1 88 ? -13.475 7.177 7.122 1.00 95.31 88 GLN A O 1
ATOM 718 N N . TYR A 1 89 ? -11.973 6.864 5.483 1.00 93.62 89 TYR A N 1
ATOM 719 C CA . TYR A 1 89 ? -12.412 5.507 5.152 1.00 93.62 89 TYR A CA 1
ATOM 720 C C . TYR A 1 89 ? -11.737 4.427 5.994 1.00 93.62 89 TYR A C 1
ATOM 722 O O . TYR A 1 89 ? -12.165 3.279 5.933 1.00 93.62 89 TYR A O 1
ATOM 730 N N . PHE A 1 90 ? -10.689 4.777 6.741 1.00 95.94 90 PHE A N 1
ATOM 731 C CA . PHE A 1 90 ? -9.874 3.832 7.490 1.00 95.94 90 PHE A CA 1
ATOM 732 C C . PHE A 1 90 ? -10.111 3.996 8.987 1.00 95.94 90 PHE A C 1
ATOM 734 O O . PHE A 1 90 ? -9.922 5.080 9.542 1.00 95.94 90 PHE A O 1
ATOM 741 N N . ASP A 1 91 ? -10.430 2.894 9.657 1.00 96.38 91 ASP A N 1
ATOM 742 C CA . ASP A 1 91 ? -10.126 2.762 11.077 1.00 96.38 91 ASP A CA 1
ATOM 743 C C . ASP A 1 91 ? -8.642 2.395 11.298 1.00 96.38 91 ASP A C 1
ATOM 745 O O . ASP A 1 91 ? -7.870 2.163 10.361 1.00 96.38 91 ASP A O 1
ATOM 749 N N . GLU A 1 92 ? -8.213 2.369 12.560 1.00 95.19 92 GLU A N 1
ATOM 750 C CA . GLU A 1 92 ? -6.817 2.093 12.907 1.00 95.19 92 GLU A CA 1
ATOM 751 C C . GLU A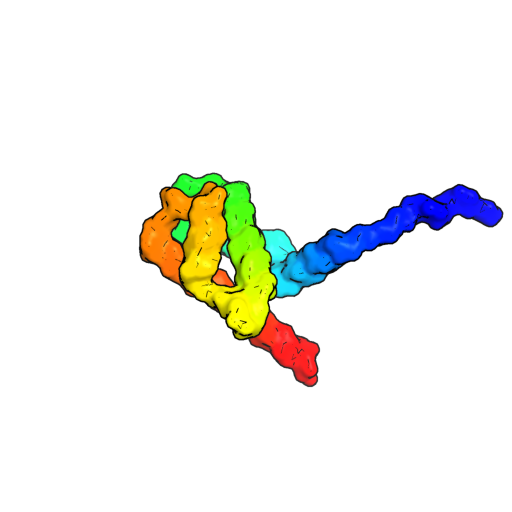 1 92 ? -6.359 0.685 12.495 1.00 95.19 92 GLU A C 1
ATOM 753 O O . GLU A 1 92 ? -5.225 0.517 12.036 1.00 95.19 92 GLU A O 1
ATOM 758 N N . LYS A 1 93 ? -7.247 -0.310 12.596 1.00 96.50 93 LYS A N 1
ATOM 759 C CA . LYS A 1 93 ? -6.957 -1.698 12.231 1.00 96.50 93 LYS A CA 1
ATOM 760 C C . LYS A 1 93 ? -6.839 -1.843 10.714 1.00 96.50 93 LYS A C 1
ATOM 762 O O . LYS A 1 93 ? -5.906 -2.473 10.224 1.00 96.50 93 LYS A O 1
ATOM 767 N N . GLN A 1 94 ? -7.745 -1.224 9.967 1.00 97.12 94 GLN A N 1
ATOM 768 C CA . GLN A 1 94 ? -7.726 -1.189 8.507 1.00 97.12 94 GLN A CA 1
ATOM 769 C C . GLN A 1 94 ? -6.482 -0.470 7.988 1.00 97.12 94 GLN A C 1
ATOM 771 O O . GLN A 1 94 ? -5.886 -0.899 7.001 1.00 97.12 94 GLN A O 1
ATOM 776 N N . LEU A 1 95 ? -6.053 0.596 8.668 1.00 96.69 95 LEU A N 1
ATOM 777 C CA . LEU A 1 95 ? -4.813 1.290 8.341 1.00 96.69 95 LEU A CA 1
ATOM 778 C C . LEU A 1 95 ? -3.587 0.384 8.539 1.00 96.69 95 LEU A C 1
ATOM 780 O O . LEU A 1 95 ? -2.690 0.388 7.695 1.00 96.69 95 LEU A O 1
ATOM 784 N N . ASP A 1 96 ? -3.556 -0.411 9.613 1.00 97.12 96 ASP A N 1
ATOM 785 C CA . ASP A 1 96 ? -2.500 -1.406 9.845 1.00 97.12 96 ASP A CA 1
ATOM 786 C C . ASP A 1 96 ? -2.487 -2.510 8.790 1.00 97.12 96 ASP A C 1
ATOM 788 O O . ASP A 1 96 ? -1.439 -2.818 8.217 1.00 97.12 96 ASP A O 1
ATOM 792 N N . GLU A 1 97 ? -3.647 -3.096 8.500 1.00 97.62 97 GLU A N 1
ATOM 793 C CA . GLU A 1 97 ? -3.784 -4.120 7.462 1.00 97.62 97 GLU A CA 1
ATOM 794 C C . GLU A 1 97 ? -3.345 -3.576 6.097 1.00 97.62 97 GLU A C 1
ATOM 796 O O . GLU A 1 97 ? -2.617 -4.247 5.357 1.00 97.62 97 GLU A O 1
ATOM 801 N N . PHE A 1 98 ? -3.706 -2.328 5.791 1.00 96.94 98 PHE A N 1
ATOM 802 C CA . PHE A 1 98 ? -3.326 -1.688 4.541 1.00 96.94 98 PHE A CA 1
ATOM 803 C C . PHE A 1 98 ? -1.824 -1.396 4.453 1.00 96.94 98 PHE A C 1
ATOM 805 O O . PHE A 1 98 ? -1.199 -1.695 3.431 1.00 96.94 98 PHE A O 1
ATOM 812 N N . TYR A 1 99 ? -1.219 -0.881 5.525 1.00 95.69 99 TYR A N 1
ATOM 813 C CA . TYR A 1 99 ? 0.226 -0.671 5.596 1.00 95.69 99 TYR A CA 1
ATOM 814 C C . TYR A 1 99 ? 1.000 -1.979 5.388 1.00 95.69 99 TYR A C 1
ATOM 816 O O . TYR A 1 99 ? 1.890 -2.051 4.534 1.00 95.69 99 TYR A O 1
ATOM 824 N N . ASN A 1 100 ? 0.618 -3.031 6.115 1.00 95.44 100 ASN A N 1
ATOM 825 C CA . ASN A 1 100 ? 1.245 -4.347 6.007 1.00 95.44 100 ASN A CA 1
ATOM 826 C C . ASN A 1 100 ? 1.130 -4.910 4.588 1.00 95.44 100 ASN A C 1
ATOM 828 O O . ASN A 1 100 ? 2.092 -5.475 4.063 1.00 95.44 100 ASN A O 1
ATOM 832 N N . TYR A 1 101 ? -0.019 -4.707 3.940 1.00 95.00 101 TYR A N 1
ATOM 833 C CA . TYR A 1 101 ? -0.217 -5.122 2.561 1.00 95.00 101 TYR A CA 1
ATOM 834 C C . TYR A 1 101 ? 0.719 -4.392 1.587 1.00 95.00 101 TYR A C 1
ATOM 836 O O . TYR A 1 101 ? 1.410 -5.048 0.805 1.00 95.00 101 TYR A O 1
ATOM 844 N N . ILE A 1 102 ? 0.816 -3.059 1.664 1.00 93.00 102 ILE A N 1
ATOM 845 C CA . ILE A 1 102 ? 1.743 -2.276 0.824 1.00 93.00 102 ILE A CA 1
ATOM 846 C C . ILE A 1 102 ? 3.183 -2.772 1.003 1.00 93.00 102 ILE A C 1
ATOM 848 O O . ILE A 1 102 ? 3.893 -3.005 0.019 1.00 93.00 102 ILE A O 1
ATOM 852 N N . MET A 1 103 ? 3.607 -2.981 2.251 1.00 91.75 103 MET A N 1
ATOM 853 C CA . MET A 1 103 ? 4.955 -3.452 2.567 1.00 91.75 103 MET A CA 1
ATOM 854 C C . MET A 1 103 ? 5.226 -4.862 2.035 1.00 91.75 103 MET A C 1
ATOM 856 O O . MET A 1 103 ? 6.335 -5.129 1.562 1.00 91.75 103 MET A O 1
ATOM 860 N N . ALA A 1 104 ? 4.229 -5.749 2.051 1.00 90.00 104 ALA A N 1
ATOM 861 C CA . ALA A 1 104 ? 4.343 -7.089 1.488 1.00 90.00 104 ALA A CA 1
ATOM 862 C C . ALA A 1 104 ? 4.561 -7.053 -0.033 1.00 90.00 104 ALA A C 1
ATOM 864 O O . ALA A 1 104 ? 5.476 -7.714 -0.532 1.00 90.00 104 ALA A O 1
ATOM 865 N N . ILE A 1 105 ? 3.786 -6.246 -0.769 1.00 87.38 105 ILE A N 1
ATOM 866 C CA . ILE A 1 105 ? 3.966 -6.119 -2.225 1.00 87.38 105 ILE A CA 1
ATOM 867 C C . ILE A 1 105 ? 5.337 -5.491 -2.533 1.00 87.38 105 ILE A C 1
ATOM 869 O O . ILE A 1 105 ? 6.066 -5.997 -3.390 1.00 87.38 105 ILE A O 1
ATOM 873 N N . ASN A 1 106 ? 5.745 -4.447 -1.798 1.00 86.69 106 ASN A N 1
ATOM 874 C CA . ASN A 1 106 ? 7.038 -3.797 -2.027 1.00 86.69 106 ASN A CA 1
ATOM 875 C C . ASN A 1 106 ? 8.213 -4.750 -1.745 1.00 86.69 106 ASN A C 1
ATOM 877 O O . ASN A 1 106 ? 9.173 -4.803 -2.513 1.00 86.69 106 ASN A O 1
ATOM 881 N N . SER A 1 107 ? 8.112 -5.565 -0.694 1.00 85.81 107 SER A N 1
ATOM 882 C CA . SER A 1 107 ? 9.112 -6.592 -0.374 1.00 85.81 107 SER A CA 1
ATOM 883 C C . SER A 1 107 ? 9.206 -7.659 -1.468 1.00 85.81 107 SER A C 1
ATOM 885 O O . SER A 1 107 ? 10.307 -8.027 -1.884 1.00 85.81 107 SER A O 1
ATOM 887 N N . ALA A 1 108 ? 8.062 -8.121 -1.987 1.00 84.25 108 ALA A N 1
ATOM 888 C CA . ALA A 1 108 ? 8.019 -9.075 -3.093 1.00 84.25 108 ALA A CA 1
ATOM 889 C C . ALA A 1 108 ? 8.659 -8.503 -4.371 1.00 84.25 108 ALA A C 1
ATOM 891 O O . ALA A 1 108 ? 9.407 -9.211 -5.050 1.00 84.25 108 ALA A O 1
ATOM 892 N N . ARG A 1 109 ? 8.433 -7.216 -4.665 1.00 81.62 109 ARG A N 1
ATOM 893 C CA . ARG A 1 109 ? 9.084 -6.501 -5.776 1.00 81.62 109 ARG A CA 1
ATOM 894 C C . ARG A 1 109 ? 10.603 -6.465 -5.608 1.00 81.62 109 ARG A C 1
ATOM 896 O O . ARG A 1 109 ? 11.319 -6.872 -6.519 1.00 81.62 109 ARG A O 1
ATOM 903 N N . ILE A 1 110 ? 11.095 -6.021 -4.447 1.00 81.44 110 ILE A N 1
ATOM 904 C CA . ILE A 1 110 ? 12.540 -5.954 -4.157 1.00 81.44 110 ILE A CA 1
ATOM 905 C C . ILE A 1 110 ? 13.183 -7.333 -4.351 1.00 81.44 110 ILE A C 1
ATOM 907 O O . ILE A 1 110 ? 14.231 -7.451 -4.985 1.00 81.44 110 ILE A O 1
ATOM 911 N N . PHE A 1 111 ? 12.530 -8.394 -3.869 1.00 80.38 111 PHE A N 1
ATOM 912 C CA . PHE A 1 111 ? 13.014 -9.762 -4.043 1.00 80.38 111 PHE A CA 1
ATOM 913 C C . PHE A 1 111 ? 13.111 -10.179 -5.522 1.00 80.38 111 PHE A C 1
ATOM 915 O O . PHE A 1 111 ? 14.105 -10.785 -5.930 1.00 80.38 111 PHE A O 1
ATOM 922 N N . GLN A 1 112 ? 12.113 -9.836 -6.343 1.00 76.12 112 GLN A N 1
ATOM 923 C CA . GLN A 1 112 ? 12.138 -10.108 -7.784 1.00 76.12 112 GLN A CA 1
ATOM 924 C C . GLN A 1 112 ? 13.260 -9.339 -8.495 1.00 76.12 112 GLN A C 1
ATOM 926 O O . GLN A 1 112 ? 13.986 -9.927 -9.297 1.00 76.12 112 GLN A O 1
ATOM 931 N N . GLU A 1 113 ? 13.467 -8.061 -8.171 1.00 71.88 113 GLU A N 1
ATOM 932 C CA . GLU A 1 113 ? 14.549 -7.257 -8.755 1.00 71.88 113 GLU A CA 1
ATOM 933 C C . GLU A 1 113 ? 15.935 -7.823 -8.436 1.00 71.88 113 GLU A C 1
ATOM 935 O O . GLU A 1 113 ? 16.785 -7.907 -9.323 1.00 71.88 113 GLU A O 1
ATOM 940 N N . VAL A 1 114 ? 16.163 -8.261 -7.193 1.00 72.81 114 VAL A N 1
ATOM 941 C CA . VAL A 1 114 ? 17.427 -8.901 -6.791 1.00 72.81 114 VAL A CA 1
ATOM 942 C C . VAL A 1 114 ? 17.642 -10.217 -7.542 1.00 72.81 114 VAL A C 1
ATOM 944 O O . VAL A 1 114 ? 18.771 -10.520 -7.926 1.00 72.81 114 VAL A O 1
ATOM 947 N N . ARG A 1 115 ? 16.576 -10.988 -7.791 1.00 72.44 115 ARG A N 1
ATOM 948 C CA . ARG A 1 115 ? 16.651 -12.244 -8.548 1.00 72.44 115 ARG A CA 1
ATOM 949 C C . ARG A 1 115 ? 16.996 -12.028 -10.023 1.00 72.44 115 ARG A C 1
ATOM 951 O O . ARG A 1 115 ? 17.736 -12.831 -10.566 1.00 72.44 115 ARG A O 1
ATOM 958 N N . HIS A 1 116 ? 16.484 -10.977 -10.661 1.00 60.50 116 HIS A N 1
ATOM 959 C CA . HIS A 1 116 ? 16.756 -10.686 -12.077 1.00 60.50 116 HIS A CA 1
ATOM 960 C C . HIS A 1 116 ? 18.138 -10.064 -12.340 1.00 60.50 116 HIS A C 1
ATOM 962 O O . HIS A 1 116 ? 18.555 -9.989 -13.493 1.00 60.50 116 HIS A O 1
ATOM 968 N N . ARG A 1 117 ? 18.844 -9.605 -11.297 1.00 58.84 117 ARG A N 1
ATOM 969 C CA . ARG A 1 117 ? 20.212 -9.060 -11.389 1.00 58.84 117 ARG A CA 1
ATOM 970 C C . ARG A 1 117 ? 21.319 -10.098 -11.143 1.00 58.84 117 ARG A C 1
ATOM 972 O O . ARG A 1 117 ? 22.489 -9.729 -11.231 1.00 58.84 117 ARG A O 1
ATOM 979 N N . LYS A 1 118 ? 20.968 -11.340 -10.797 1.00 49.56 118 LYS A N 1
ATOM 980 C CA . LYS A 1 118 ? 21.889 -12.477 -10.642 1.00 49.56 118 LYS A CA 1
ATOM 981 C C . LYS A 1 118 ? 21.771 -13.410 -11.836 1.00 49.56 118 LYS A C 1
ATOM 983 O O . LYS A 1 118 ? 22.818 -13.977 -12.205 1.00 49.56 118 LYS A O 1
#